Protein AF-A0A1C0VAX2-F1 (afdb_monomer_lite)

Structure (mmCIF, N/CA/C/O backbone):
data_AF-A0A1C0VAX2-F1
#
_entry.id   AF-A0A1C0VAX2-F1
#
loop_
_atom_site.group_PDB
_atom_site.id
_atom_site.type_symbol
_atom_site.label_atom_id
_atom_site.label_alt_id
_atom_site.label_comp_id
_atom_site.label_asym_id
_atom_site.label_entity_id
_atom_site.label_seq_id
_atom_site.pdbx_PDB_ins_code
_atom_site.Cartn_x
_atom_site.Cartn_y
_atom_site.Cartn_z
_atom_site.occupancy
_atom_site.B_iso_or_equiv
_atom_site.auth_seq_id
_atom_site.auth_comp_id
_atom_site.auth_asym_id
_atom_site.auth_atom_id
_atom_site.pdbx_PDB_model_num
ATOM 1 N N . MET A 1 1 ? -3.791 -4.647 10.387 1.00 85.62 1 MET A N 1
ATOM 2 C CA . MET A 1 1 ? -4.860 -4.101 9.515 1.00 85.62 1 MET A CA 1
ATOM 3 C C . MET A 1 1 ? -4.819 -4.792 8.156 1.00 85.62 1 MET A C 1
ATOM 5 O O . MET A 1 1 ? -3.731 -4.941 7.621 1.00 85.62 1 MET A O 1
ATOM 9 N N . GLN A 1 2 ? -5.955 -5.227 7.595 1.00 86.31 2 GLN A N 1
ATOM 10 C CA . GLN A 1 2 ? -6.028 -5.833 6.248 1.00 86.31 2 GLN A CA 1
ATOM 11 C C . GLN A 1 2 ? -7.187 -5.282 5.431 1.00 86.31 2 GLN A C 1
ATOM 13 O O . GLN A 1 2 ? -8.229 -4.951 5.993 1.00 86.31 2 GLN A O 1
ATOM 18 N N . ALA A 1 3 ? -7.038 -5.301 4.108 1.00 87.56 3 ALA A N 1
ATOM 19 C CA . ALA A 1 3 ? -8.151 -5.178 3.179 1.00 87.56 3 ALA A CA 1
ATOM 20 C C . ALA A 1 3 ? -7.881 -5.936 1.865 1.00 87.56 3 ALA A C 1
ATOM 22 O O . ALA A 1 3 ? -6.729 -6.053 1.437 1.00 87.56 3 ALA A O 1
ATOM 23 N N . PRO A 1 4 ? -8.931 -6.444 1.198 1.00 89.12 4 PRO A N 1
ATOM 24 C CA . PRO A 1 4 ? -8.790 -7.066 -0.113 1.00 89.12 4 PRO A CA 1
ATOM 25 C C . PRO A 1 4 ? -8.376 -6.029 -1.170 1.00 89.12 4 PRO A C 1
ATOM 27 O O . PRO A 1 4 ? -8.930 -4.931 -1.237 1.00 89.12 4 PRO A O 1
ATOM 30 N N . CYS A 1 5 ? -7.407 -6.383 -2.012 1.00 88.56 5 CYS A N 1
ATOM 31 C CA . CYS A 1 5 ? -6.886 -5.558 -3.097 1.00 8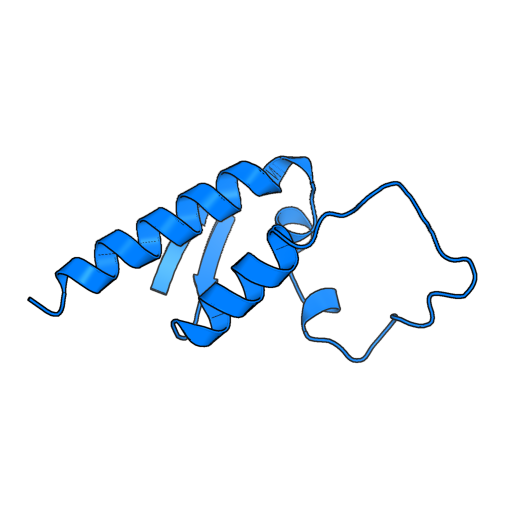8.56 5 CYS A CA 1
ATOM 32 C C . CYS A 1 5 ? -6.373 -6.443 -4.243 1.00 88.56 5 CYS A C 1
ATOM 34 O O . CYS A 1 5 ? -5.586 -7.357 -4.016 1.00 88.56 5 CYS A O 1
ATOM 36 N N . CYS A 1 6 ? -6.779 -6.161 -5.485 1.00 84.06 6 CYS A N 1
ATOM 37 C CA . CYS A 1 6 ? -6.246 -6.821 -6.691 1.00 84.06 6 CYS A CA 1
ATOM 38 C C . CYS A 1 6 ? -6.315 -8.365 -6.678 1.00 84.06 6 CYS A C 1
ATOM 40 O O . CYS A 1 6 ? -5.401 -9.034 -7.156 1.00 84.06 6 CYS A O 1
ATOM 42 N N . GLY A 1 7 ? -7.380 -8.941 -6.105 1.00 87.00 7 GLY A N 1
ATOM 43 C CA . GLY A 1 7 ? -7.533 -10.399 -5.972 1.00 87.00 7 GLY A CA 1
ATOM 44 C C . GLY A 1 7 ? -6.614 -11.037 -4.920 1.00 87.00 7 GLY A C 1
ATOM 45 O O . GLY A 1 7 ? -6.453 -12.255 -4.895 1.00 87.00 7 GLY A O 1
ATOM 46 N N . GLN A 1 8 ? -5.991 -10.220 -4.073 1.00 89.06 8 GLN A N 1
ATOM 47 C CA . GLN A 1 8 ? -5.134 -10.600 -2.952 1.00 89.06 8 GLN A CA 1
ATOM 48 C C . GLN A 1 8 ? -5.568 -9.827 -1.695 1.00 89.06 8 GLN A C 1
ATOM 50 O O . GLN A 1 8 ? -6.467 -8.987 -1.750 1.00 89.06 8 GLN A O 1
ATOM 55 N N . THR A 1 9 ? -4.929 -10.087 -0.555 1.00 88.69 9 THR A N 1
ATOM 56 C CA . THR A 1 9 ? -5.150 -9.321 0.680 1.00 88.69 9 THR A CA 1
ATOM 57 C C . THR A 1 9 ? -3.934 -8.450 0.956 1.00 88.69 9 THR A C 1
ATOM 59 O O . THR A 1 9 ? -2.827 -8.959 1.126 1.00 88.69 9 THR A O 1
ATOM 62 N N . LEU A 1 10 ? -4.138 -7.134 1.016 1.00 87.88 10 LEU A N 1
ATOM 63 C CA . LEU A 1 10 ? -3.140 -6.207 1.528 1.00 87.88 10 LEU A CA 1
ATOM 64 C C . LEU A 1 10 ? -3.196 -6.246 3.054 1.00 87.88 10 LEU A C 1
ATOM 66 O O . LEU A 1 10 ? -4.255 -5.991 3.626 1.00 87.88 10 LEU A O 1
ATOM 70 N N . TRP A 1 11 ? -2.074 -6.535 3.708 1.00 84.69 11 TRP A N 1
ATOM 71 C CA . TRP A 1 11 ? -1.971 -6.511 5.164 1.00 84.69 11 TRP A CA 1
ATOM 72 C C . TRP A 1 11 ? -0.823 -5.613 5.613 1.00 84.69 11 TRP A C 1
ATOM 74 O O . TRP A 1 11 ? 0.234 -5.566 4.986 1.00 84.69 11 TRP A O 1
ATOM 84 N N . ALA A 1 12 ? -1.051 -4.903 6.711 1.00 84.12 12 ALA A N 1
ATOM 85 C CA . ALA A 1 12 ? -0.067 -4.083 7.389 1.00 84.12 12 ALA A CA 1
ATOM 86 C C . ALA A 1 12 ? -0.135 -4.331 8.897 1.00 84.12 12 ALA A C 1
ATOM 88 O O . ALA A 1 12 ? -1.225 -4.403 9.471 1.00 84.12 12 ALA A O 1
ATOM 89 N N . TYR A 1 13 ? 1.028 -4.451 9.535 1.00 83.31 13 TYR A N 1
ATOM 90 C CA . TYR A 1 13 ? 1.123 -4.680 10.978 1.00 83.31 13 TYR A CA 1
ATOM 91 C C . TYR A 1 13 ? 0.675 -3.451 11.781 1.00 83.31 13 TYR A C 1
ATOM 93 O O . TYR A 1 13 ? -0.115 -3.577 12.712 1.00 83.31 13 TYR A O 1
ATOM 101 N N . ASN A 1 14 ? 1.131 -2.267 11.378 1.00 86.19 14 ASN A N 1
ATOM 102 C CA . ASN A 1 14 ? 0.844 -0.972 11.992 1.00 86.19 14 ASN A CA 1
ATOM 103 C C . ASN A 1 14 ? 0.695 0.115 10.907 1.00 86.19 14 ASN A C 1
ATOM 105 O O . ASN A 1 14 ? 0.888 -0.156 9.716 1.00 86.19 14 ASN A O 1
ATOM 109 N N . PHE A 1 15 ? 0.349 1.338 11.319 1.00 85.56 15 PHE A N 1
ATOM 110 C CA . PHE A 1 15 ? 0.254 2.484 10.408 1.00 85.56 15 PHE A CA 1
ATOM 111 C C . PHE A 1 15 ? 1.597 2.817 9.749 1.00 85.56 15 PHE A C 1
ATOM 113 O O . PHE A 1 15 ? 1.619 3.055 8.552 1.00 85.56 15 PHE A O 1
ATOM 120 N N . GLU A 1 16 ? 2.718 2.700 10.466 1.00 85.25 16 GLU A N 1
ATOM 121 C CA . GLU A 1 16 ? 4.054 2.927 9.889 1.00 85.25 16 GLU A CA 1
ATOM 12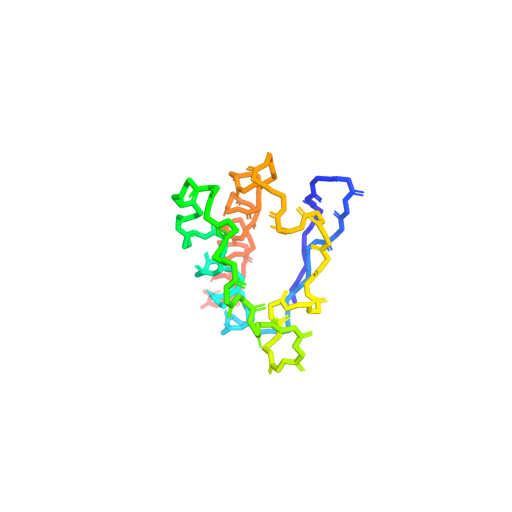2 C C . GLU A 1 16 ? 4.357 1.976 8.720 1.00 85.25 16 GLU A C 1
ATOM 124 O O . GLU A 1 16 ? 4.881 2.382 7.686 1.00 85.25 16 GLU A O 1
ATOM 129 N N . ASN A 1 17 ? 3.987 0.699 8.843 1.00 85.00 17 ASN A N 1
ATOM 130 C CA . ASN A 1 17 ? 4.128 -0.274 7.765 1.00 85.00 17 ASN A CA 1
ATOM 131 C C . ASN A 1 17 ? 3.176 0.036 6.601 1.00 85.00 17 ASN A C 1
ATOM 133 O O . ASN A 1 17 ? 3.491 -0.269 5.453 1.00 85.00 17 ASN A O 1
ATOM 137 N N . LEU A 1 18 ? 2.014 0.630 6.879 1.00 87.00 18 LEU A N 1
ATOM 138 C CA . LEU A 1 18 ? 1.087 1.082 5.847 1.00 87.00 18 LEU A CA 1
ATOM 139 C C . LEU A 1 18 ? 1.654 2.293 5.087 1.00 87.00 18 LEU A C 1
ATOM 141 O O . LEU A 1 18 ? 1.646 2.272 3.859 1.00 87.00 18 LEU A O 1
ATOM 145 N N . ASP A 1 19 ? 2.226 3.269 5.796 1.00 86.31 19 ASP A N 1
ATOM 146 C CA . ASP A 1 19 ? 2.919 4.426 5.217 1.00 86.31 19 ASP A CA 1
ATOM 147 C C . ASP A 1 19 ? 4.153 3.994 4.413 1.00 86.31 19 ASP A C 1
ATOM 149 O O . ASP A 1 19 ? 4.420 4.541 3.348 1.00 86.31 19 ASP A O 1
ATOM 153 N N . PHE A 1 20 ? 4.881 2.962 4.854 1.00 84.25 20 PHE A N 1
ATOM 154 C CA . PHE A 1 20 ? 5.995 2.392 4.089 1.00 84.25 20 PHE A CA 1
ATOM 155 C C . PHE A 1 20 ? 5.535 1.815 2.744 1.00 84.25 20 PHE A C 1
ATOM 157 O O . PHE A 1 20 ? 6.160 2.063 1.710 1.00 84.25 20 PHE A O 1
ATOM 164 N N . ILE A 1 21 ? 4.434 1.055 2.737 1.00 84.50 21 ILE A N 1
ATOM 165 C CA . ILE A 1 21 ? 3.859 0.511 1.500 1.00 84.50 21 ILE A CA 1
ATOM 166 C C . ILE A 1 21 ? 3.318 1.651 0.631 1.00 84.50 21 ILE A C 1
ATOM 168 O O . ILE A 1 21 ? 3.527 1.640 -0.580 1.00 84.50 21 ILE A O 1
ATOM 172 N N . GLU A 1 22 ? 2.665 2.650 1.225 1.00 86.94 22 GLU A N 1
ATOM 173 C CA . GLU A 1 22 ? 2.176 3.836 0.519 1.00 86.94 22 GLU A CA 1
ATOM 174 C C . GLU A 1 22 ? 3.325 4.607 -0.130 1.00 86.94 22 GLU A C 1
ATOM 176 O O . GLU A 1 22 ? 3.257 4.914 -1.317 1.00 86.94 22 GLU A O 1
ATOM 181 N N . ALA A 1 23 ? 4.410 4.859 0.599 1.00 83.88 23 ALA A N 1
ATOM 182 C CA . ALA A 1 23 ? 5.610 5.521 0.103 1.00 83.88 23 ALA A CA 1
ATOM 183 C C . ALA A 1 23 ? 6.277 4.709 -1.011 1.00 83.88 23 ALA A C 1
ATOM 185 O O . ALA A 1 23 ? 6.666 5.276 -2.024 1.00 83.88 23 ALA A O 1
ATOM 186 N N . PHE A 1 24 ? 6.345 3.381 -0.884 1.00 80.75 24 PHE A N 1
ATOM 187 C CA . PHE A 1 24 ? 6.883 2.511 -1.932 1.00 80.75 24 PHE A CA 1
ATOM 188 C C . PHE A 1 24 ? 6.042 2.548 -3.210 1.00 80.75 24 PHE A C 1
ATOM 190 O O . PHE A 1 24 ? 6.562 2.713 -4.309 1.00 80.75 24 PHE A O 1
ATOM 197 N N . VAL A 1 25 ? 4.726 2.400 -3.070 1.00 82.38 25 VAL A N 1
ATOM 198 C CA . VAL A 1 25 ? 3.792 2.355 -4.197 1.00 82.38 25 VAL A CA 1
ATOM 199 C C . VAL A 1 25 ? 3.626 3.746 -4.815 1.00 82.38 25 VAL A C 1
ATOM 201 O O . VAL A 1 25 ? 3.448 3.866 -6.025 1.00 82.38 25 VAL A O 1
ATOM 204 N N . SER A 1 26 ? 3.702 4.817 -4.024 1.00 79.75 26 SER A N 1
ATOM 205 C CA . SER A 1 26 ? 3.622 6.207 -4.486 1.00 79.75 26 SER A CA 1
ATOM 206 C C . SER A 1 26 ? 4.952 6.744 -5.013 1.00 79.75 26 SER A C 1
ATOM 208 O O . SER A 1 26 ? 4.909 7.621 -5.880 1.00 79.75 26 SER A O 1
ATOM 210 N N . ALA A 1 27 ? 6.100 6.194 -4.601 1.00 77.69 27 ALA A N 1
ATOM 211 C CA . ALA A 1 27 ? 7.390 6.451 -5.224 1.00 77.69 27 ALA A CA 1
ATOM 212 C C . ALA A 1 27 ? 7.264 6.090 -6.703 1.00 77.69 27 ALA A C 1
ATOM 214 O O . ALA A 1 27 ? 7.101 4.943 -7.113 1.00 77.69 27 ALA A O 1
ATOM 215 N N . ARG A 1 28 ? 7.194 7.136 -7.519 1.00 57.47 28 ARG A N 1
ATOM 216 C CA . ARG A 1 28 ? 6.954 7.056 -8.949 1.00 57.47 28 ARG A CA 1
ATOM 217 C C . ARG A 1 28 ? 8.084 6.205 -9.536 1.00 57.47 28 ARG A C 1
ATOM 219 O O . ARG A 1 28 ? 9.196 6.704 -9.650 1.00 57.47 28 ARG A O 1
ATOM 226 N N . LEU A 1 29 ? 7.790 4.962 -9.933 1.00 58.44 29 LEU A N 1
ATOM 227 C CA . LEU A 1 29 ? 8.548 4.216 -10.945 1.00 58.44 29 LEU A CA 1
ATOM 228 C C . LEU A 1 29 ? 8.507 5.057 -12.235 1.00 58.44 29 LEU A C 1
ATOM 230 O O . LEU A 1 29 ? 7.723 4.797 -13.147 1.00 58.44 29 LEU A O 1
ATOM 234 N N . ARG A 1 30 ? 9.248 6.171 -12.271 1.00 45.38 30 ARG A N 1
ATOM 235 C CA . ARG A 1 30 ? 9.564 6.870 -13.509 1.00 45.38 30 ARG A CA 1
ATOM 236 C C . ARG A 1 30 ? 10.415 5.884 -14.283 1.00 45.38 30 ARG A C 1
ATOM 238 O O . ARG A 1 30 ? 11.494 5.543 -13.828 1.00 45.38 30 ARG A O 1
ATOM 245 N N . GLU A 1 31 ? 9.827 5.413 -15.377 1.00 42.53 31 GLU A N 1
ATOM 246 C CA . GLU A 1 31 ? 10.503 4.887 -16.557 1.00 42.53 31 GLU A CA 1
ATOM 247 C C . GLU A 1 31 ? 11.599 3.877 -16.258 1.00 42.53 31 GLU A C 1
ATOM 249 O O . GLU A 1 31 ? 12.716 4.275 -15.991 1.00 42.53 31 GLU A O 1
ATOM 254 N N . SER A 1 32 ? 11.292 2.582 -16.380 1.00 45.00 32 SER A N 1
ATOM 255 C CA . SER A 1 32 ? 12.155 1.606 -17.065 1.00 45.00 32 SER A CA 1
ATOM 256 C C . SER A 1 32 ? 13.677 1.871 -17.060 1.00 45.00 32 SER A C 1
ATOM 258 O O . SER A 1 32 ? 14.327 1.739 -18.092 1.00 45.00 32 SER A O 1
ATOM 260 N N . GLN A 1 33 ? 14.278 2.191 -15.922 1.00 42.19 33 GLN A N 1
ATOM 261 C CA . GLN A 1 33 ? 15.709 2.099 -15.733 1.00 42.19 33 GLN A CA 1
ATOM 262 C C . GLN A 1 33 ? 15.879 0.805 -14.969 1.00 42.19 33 GLN A C 1
ATOM 264 O O . GLN A 1 33 ? 15.864 0.743 -13.746 1.00 42.19 33 GLN A O 1
ATOM 269 N N . ARG A 1 34 ? 15.987 -0.271 -15.753 1.00 46.66 34 ARG A N 1
ATOM 270 C CA . ARG A 1 34 ? 16.996 -1.265 -15.427 1.00 46.66 34 ARG A CA 1
ATOM 271 C C . ARG A 1 34 ? 18.296 -0.476 -15.375 1.00 46.66 34 ARG A C 1
ATOM 273 O O . ARG A 1 34 ? 18.883 -0.207 -16.417 1.00 46.66 34 ARG A O 1
ATOM 280 N N . ASP A 1 35 ? 18.652 0.007 -14.195 1.00 42.19 35 ASP A N 1
ATOM 281 C CA . ASP A 1 35 ? 20.008 0.458 -13.985 1.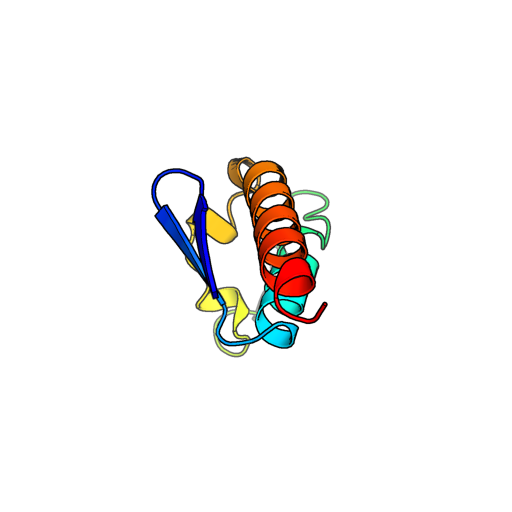00 42.19 35 ASP A CA 1
ATOM 282 C C . ASP A 1 35 ? 20.851 -0.813 -14.118 1.00 42.19 35 ASP A C 1
ATOM 284 O O . ASP A 1 35 ? 20.627 -1.806 -13.425 1.00 42.19 35 ASP A O 1
ATOM 288 N N . GLU A 1 36 ? 21.748 -0.860 -15.095 1.00 49.44 36 GLU A N 1
ATOM 289 C CA . GLU A 1 36 ? 22.601 -2.032 -15.328 1.00 49.44 36 GLU A CA 1
ATOM 290 C C . GLU A 1 36 ? 23.537 -2.300 -14.128 1.00 49.44 36 GLU A C 1
ATOM 292 O O . GLU A 1 36 ? 24.184 -3.343 -14.064 1.00 49.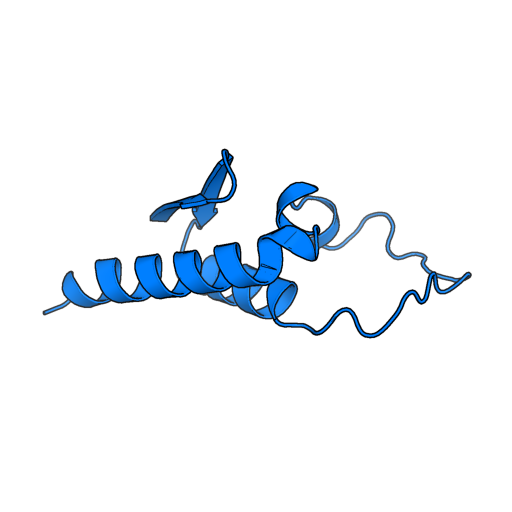44 36 GLU A O 1
ATOM 297 N N . ASN A 1 37 ? 23.534 -1.402 -13.132 1.00 42.94 37 ASN A N 1
ATOM 298 C CA . ASN A 1 37 ? 24.223 -1.513 -11.852 1.00 42.94 37 ASN A CA 1
ATOM 299 C C . ASN A 1 37 ? 23.302 -1.812 -10.657 1.00 42.94 37 ASN A C 1
ATOM 301 O O . ASN A 1 37 ? 23.725 -1.599 -9.519 1.00 42.94 37 ASN A O 1
ATOM 305 N N . ASP A 1 38 ? 22.069 -2.288 -10.869 1.00 44.88 38 ASP A N 1
ATOM 306 C CA . ASP A 1 38 ? 21.097 -2.505 -9.791 1.00 44.88 38 ASP A CA 1
ATOM 307 C C . ASP A 1 38 ? 21.464 -3.727 -8.918 1.00 44.88 38 ASP A C 1
ATOM 309 O O . ASP A 1 38 ? 20.849 -4.795 -8.918 1.00 44.88 38 ASP A O 1
ATOM 313 N N . LEU A 1 39 ? 22.500 -3.538 -8.100 1.00 40.66 39 LEU A N 1
ATOM 314 C CA . LEU A 1 39 ? 22.914 -4.346 -6.957 1.00 40.66 39 LEU A CA 1
ATOM 315 C C . LEU A 1 39 ? 21.869 -4.292 -5.819 1.00 40.66 39 LEU A C 1
ATOM 317 O O . LEU A 1 39 ? 22.179 -4.571 -4.661 1.00 40.66 39 LEU A O 1
ATOM 321 N N . TRP A 1 40 ? 20.604 -3.979 -6.115 1.00 46.72 40 TRP A N 1
ATOM 322 C CA . TRP A 1 40 ? 19.484 -3.924 -5.172 1.00 46.72 40 TRP A CA 1
ATOM 323 C C . TRP A 1 40 ? 18.900 -5.313 -4.872 1.00 46.72 40 TRP A C 1
ATOM 325 O O . TRP A 1 40 ? 17.713 -5.500 -4.617 1.00 46.72 40 TRP A O 1
ATOM 335 N N . SER A 1 41 ? 19.735 -6.347 -4.928 1.00 45.16 41 SER A N 1
ATOM 336 C CA . SER A 1 41 ? 19.240 -7.716 -5.020 1.00 45.16 41 SER A CA 1
ATOM 337 C C . SER A 1 41 ? 18.885 -8.360 -3.672 1.00 45.16 41 SER A C 1
ATOM 339 O O . SER A 1 41 ? 18.263 -9.411 -3.683 1.00 45.16 41 SER A O 1
ATOM 341 N N . ASN A 1 42 ? 19.213 -7.803 -2.489 1.00 43.34 42 ASN A N 1
ATOM 342 C CA . ASN A 1 42 ? 19.029 -8.606 -1.256 1.00 43.34 42 ASN A CA 1
ATOM 343 C C . ASN A 1 42 ? 18.847 -7.916 0.114 1.00 43.34 42 ASN A C 1
ATOM 345 O O . ASN A 1 42 ? 18.861 -8.624 1.122 1.00 43.34 42 ASN A O 1
ATOM 349 N N . ARG A 1 43 ? 18.679 -6.588 0.234 1.00 44.66 43 ARG A N 1
ATOM 350 C CA . ARG A 1 43 ? 18.729 -5.948 1.578 1.00 44.66 43 ARG A CA 1
ATOM 351 C C . ARG A 1 43 ? 17.540 -5.115 2.033 1.00 44.66 43 ARG A C 1
ATOM 353 O O . ARG A 1 43 ? 17.466 -4.815 3.219 1.00 44.66 43 ARG A O 1
ATOM 360 N N . SER A 1 44 ? 16.591 -4.783 1.172 1.00 55.56 44 SER A N 1
ATOM 361 C CA . SER A 1 44 ? 15.469 -3.931 1.565 1.00 55.56 44 SER A CA 1
ATOM 362 C C . SER A 1 44 ? 14.161 -4.719 1.567 1.00 55.56 44 SER A C 1
ATOM 364 O O . SER A 1 44 ? 13.944 -5.593 0.731 1.00 55.56 44 SER A O 1
ATOM 366 N N . LEU A 1 45 ? 13.270 -4.419 2.519 1.00 59.53 45 LEU A N 1
ATOM 367 C CA . LEU A 1 45 ? 11.927 -5.015 2.624 1.00 59.53 45 LEU A CA 1
ATOM 368 C C . LEU A 1 45 ? 11.153 -4.976 1.292 1.00 59.53 45 LEU A C 1
ATOM 370 O O . LEU A 1 45 ? 10.285 -5.813 1.064 1.00 59.53 45 LEU A O 1
ATOM 374 N N . PHE A 1 46 ? 11.534 -4.065 0.393 1.00 61.62 46 PHE A N 1
ATOM 375 C CA . PHE A 1 46 ? 11.026 -3.927 -0.965 1.00 61.62 46 PHE A CA 1
ATOM 376 C C . PHE A 1 46 ? 11.155 -5.200 -1.817 1.00 61.62 46 PHE A C 1
ATOM 378 O O . PHE A 1 46 ? 10.194 -5.554 -2.494 1.00 61.62 46 PHE A O 1
ATOM 385 N N . SER A 1 47 ? 12.274 -5.938 -1.760 1.00 63.81 47 SER A N 1
ATOM 386 C CA . SER A 1 47 ? 12.435 -7.172 -2.557 1.00 63.81 47 SER A CA 1
ATOM 387 C C . SER A 1 47 ? 11.568 -8.327 -2.047 1.00 63.81 47 SER A C 1
ATOM 389 O O . SER A 1 47 ? 11.247 -9.249 -2.796 1.00 63.81 47 SER A O 1
ATOM 391 N N . ARG A 1 48 ? 11.154 -8.259 -0.776 1.00 71.62 48 ARG A N 1
ATOM 392 C CA . ARG A 1 48 ? 10.253 -9.227 -0.135 1.00 71.62 48 ARG A CA 1
ATOM 393 C C . ARG A 1 48 ? 8.780 -8.895 -0.353 1.00 71.62 48 ARG A C 1
ATOM 395 O O . ARG A 1 48 ? 7.927 -9.705 0.007 1.00 71.62 48 ARG A O 1
ATOM 402 N N . LEU A 1 49 ? 8.463 -7.731 -0.927 1.00 75.62 49 LEU A N 1
ATOM 403 C CA . LEU A 1 49 ? 7.081 -7.391 -1.231 1.00 75.62 49 LEU A CA 1
ATOM 404 C C . LEU A 1 49 ? 6.550 -8.303 -2.342 1.00 75.62 49 LEU A C 1
ATOM 406 O O . LEU A 1 49 ? 7.253 -8.564 -3.323 1.00 75.62 49 LEU A O 1
ATOM 410 N N . PRO A 1 50 ? 5.292 -8.757 -2.244 1.00 81.38 50 PRO A N 1
ATOM 411 C CA . PRO A 1 50 ? 4.659 -9.520 -3.303 1.00 81.38 50 PRO A CA 1
ATOM 412 C C . PRO A 1 50 ? 4.752 -8.814 -4.659 1.00 81.38 50 PRO A C 1
ATOM 414 O O . PRO A 1 50 ? 4.531 -7.606 -4.764 1.00 81.38 50 PRO A O 1
ATOM 417 N N . LYS A 1 51 ? 4.990 -9.583 -5.728 1.00 80.06 51 LYS A N 1
ATOM 418 C CA . LYS A 1 51 ? 5.071 -9.059 -7.106 1.00 80.06 51 LYS A CA 1
ATOM 419 C C . LYS A 1 51 ? 3.847 -8.226 -7.505 1.00 80.06 51 LYS A C 1
ATOM 421 O O . LYS A 1 51 ? 3.967 -7.289 -8.286 1.00 80.06 51 LYS A O 1
ATOM 426 N N . TRP A 1 52 ? 2.671 -8.546 -6.963 1.00 82.56 52 TRP A N 1
ATOM 427 C CA . TRP A 1 52 ? 1.444 -7.802 -7.239 1.00 82.56 52 TRP A CA 1
ATOM 428 C C . TRP A 1 52 ? 1.436 -6.396 -6.618 1.00 82.56 52 TRP A C 1
ATOM 430 O O . TRP A 1 52 ? 0.777 -5.528 -7.179 1.00 82.56 52 TRP A O 1
ATOM 440 N N . ILE A 1 53 ? 2.185 -6.146 -5.535 1.00 81.31 53 ILE A N 1
ATOM 441 C CA . ILE A 1 53 ? 2.370 -4.804 -4.952 1.00 81.31 53 ILE A CA 1
ATOM 442 C C . ILE A 1 53 ? 3.343 -3.976 -5.793 1.00 81.31 53 ILE A C 1
ATOM 444 O O . ILE A 1 53 ? 3.134 -2.787 -6.000 1.00 81.31 53 ILE A O 1
ATOM 448 N N . GLN A 1 54 ? 4.376 -4.626 -6.332 1.00 77.25 54 GLN A N 1
ATOM 449 C CA . GLN A 1 54 ? 5.360 -4.001 -7.222 1.00 77.25 54 GLN A CA 1
ATOM 450 C C . GLN A 1 54 ? 4.798 -3.716 -8.629 1.00 77.25 54 GLN A C 1
ATOM 452 O O . GLN A 1 54 ? 5.399 -2.993 -9.420 1.00 77.25 54 GLN A O 1
ATOM 457 N N . SER A 1 55 ? 3.640 -4.291 -8.967 1.00 80.75 55 SER A N 1
ATOM 458 C CA . SER A 1 55 ? 3.002 -4.110 -10.268 1.00 80.75 55 SER A CA 1
ATOM 459 C C . SER A 1 55 ? 2.408 -2.710 -10.404 1.00 80.75 55 SER A C 1
ATOM 461 O O . SER A 1 55 ? 1.456 -2.353 -9.708 1.00 80.75 55 SER A O 1
ATOM 463 N N . ALA A 1 56 ? 2.884 -1.953 -11.395 1.00 78.88 56 ALA A N 1
ATOM 464 C CA . ALA A 1 56 ? 2.354 -0.628 -11.720 1.00 78.88 56 ALA A CA 1
ATOM 465 C C . ALA A 1 56 ? 0.837 -0.631 -11.996 1.00 78.88 56 ALA A C 1
ATOM 467 O O . ALA A 1 56 ? 0.159 0.348 -11.694 1.00 78.88 56 ALA A O 1
ATOM 468 N N . LYS A 1 57 ? 0.282 -1.746 -12.501 1.00 82.75 57 LYS A N 1
ATOM 469 C CA . LYS A 1 57 ? -1.162 -1.897 -12.767 1.00 82.75 57 LYS A CA 1
ATOM 470 C C . LYS A 1 57 ? -2.015 -1.843 -11.498 1.00 82.75 57 LYS A C 1
ATOM 472 O O . LYS A 1 57 ? -3.167 -1.434 -11.552 1.00 82.75 57 LYS A O 1
ATOM 477 N N . ASN A 1 58 ? -1.446 -2.248 -10.366 1.00 86.06 58 ASN A N 1
ATOM 478 C CA . ASN A 1 58 ? -2.150 -2.328 -9.091 1.00 86.06 58 ASN A CA 1
ATOM 479 C C . ASN A 1 58 ? -1.934 -1.081 -8.225 1.00 86.06 58 ASN A C 1
ATOM 481 O O . ASN A 1 58 ? -2.593 -0.939 -7.201 1.00 86.06 58 ASN A O 1
ATOM 485 N N . ARG A 1 59 ? -1.046 -0.162 -8.634 1.00 85.12 59 ARG A N 1
ATOM 486 C CA . ARG A 1 59 ? -0.632 1.018 -7.861 1.00 85.12 59 ARG A CA 1
ATOM 487 C C . ARG A 1 59 ? -1.814 1.840 -7.357 1.00 85.12 59 ARG A C 1
ATOM 489 O O . ARG A 1 59 ? -1.946 2.068 -6.160 1.00 85.12 59 ARG A O 1
ATOM 496 N N . GLU A 1 60 ? -2.693 2.255 -8.262 1.00 86.69 60 GLU A N 1
ATOM 497 C CA . GLU A 1 60 ? -3.855 3.073 -7.900 1.00 86.69 60 GLU A CA 1
ATOM 498 C C . GLU A 1 60 ? -4.827 2.323 -6.989 1.00 86.69 60 GLU A C 1
ATOM 500 O O . GLU A 1 60 ? -5.357 2.895 -6.036 1.00 86.69 60 GLU A O 1
ATOM 505 N N . ALA A 1 61 ? -5.050 1.035 -7.259 1.00 89.88 61 ALA A N 1
ATOM 506 C CA . ALA A 1 61 ? -5.919 0.201 -6.441 1.00 89.88 61 ALA A CA 1
ATOM 507 C C . ALA A 1 61 ? -5.352 0.023 -5.024 1.00 89.88 61 ALA A C 1
ATOM 509 O O . ALA A 1 61 ? -6.101 0.110 -4.053 1.00 89.88 61 ALA A O 1
ATOM 510 N N . ILE A 1 62 ? -4.038 -0.164 -4.893 1.00 89.06 62 ILE A N 1
ATOM 511 C CA . ILE A 1 62 ? -3.356 -0.290 -3.603 1.00 89.06 62 ILE A CA 1
ATOM 512 C C . ILE A 1 62 ? -3.444 1.018 -2.820 1.00 89.06 62 ILE A C 1
ATOM 514 O O . ILE A 1 62 ? -3.864 0.985 -1.669 1.00 89.06 62 ILE A O 1
ATOM 518 N N . LEU A 1 63 ? -3.148 2.166 -3.439 1.00 89.44 63 LEU A N 1
ATOM 519 C CA . LEU A 1 63 ? -3.258 3.476 -2.780 1.00 89.44 63 LEU A CA 1
ATOM 520 C C . LEU A 1 63 ? -4.690 3.759 -2.297 1.00 89.44 63 LEU A C 1
ATOM 522 O O . LEU A 1 63 ? -4.890 4.209 -1.170 1.00 89.44 63 LEU A O 1
ATOM 526 N N . LYS A 1 64 ? -5.706 3.426 -3.106 1.00 90.81 64 LYS A N 1
ATOM 527 C CA . LYS A 1 64 ? -7.117 3.535 -2.696 1.00 90.81 64 LYS A CA 1
ATOM 528 C C . LYS A 1 64 ? -7.435 2.652 -1.492 1.00 90.81 64 LYS A C 1
ATOM 530 O O . LYS A 1 64 ? -8.125 3.091 -0.574 1.00 90.81 64 LYS A O 1
ATOM 535 N N . VAL A 1 65 ? -6.946 1.413 -1.490 1.00 91.69 65 VAL A N 1
ATOM 536 C CA . VAL A 1 65 ? -7.172 0.475 -0.384 1.00 91.69 65 VAL A CA 1
ATOM 537 C C . VAL A 1 65 ? -6.443 0.919 0.884 1.00 91.69 65 VAL A C 1
ATOM 539 O O . VAL A 1 65 ? -7.036 0.854 1.955 1.00 91.69 65 VAL A O 1
ATOM 542 N N . ILE A 1 66 ? -5.213 1.426 0.777 1.00 90.06 66 ILE A N 1
ATOM 543 C CA . ILE A 1 66 ? -4.464 1.996 1.905 1.00 90.06 66 ILE A CA 1
ATOM 544 C C . ILE A 1 66 ? -5.249 3.141 2.544 1.00 90.06 66 ILE A C 1
ATOM 546 O O . ILE A 1 66 ? -5.497 3.116 3.748 1.00 90.06 66 ILE A O 1
ATOM 550 N N . ASN A 1 67 ? -5.722 4.091 1.736 1.00 90.00 67 ASN A N 1
ATOM 551 C CA . ASN A 1 67 ? -6.522 5.206 2.232 1.00 90.00 67 ASN A CA 1
ATOM 552 C C . ASN A 1 67 ? -7.823 4.716 2.902 1.00 90.00 67 ASN A C 1
ATOM 554 O O . ASN A 1 67 ? -8.178 5.156 3.992 1.00 90.00 67 ASN A O 1
ATOM 558 N N . LYS A 1 68 ? -8.489 3.710 2.320 1.00 89.38 68 LYS A N 1
ATOM 559 C CA . LYS A 1 68 ? -9.673 3.085 2.931 1.00 89.38 68 LYS A CA 1
ATOM 560 C C . LYS A 1 68 ? -9.363 2.432 4.282 1.00 89.38 68 LYS A C 1
ATOM 562 O O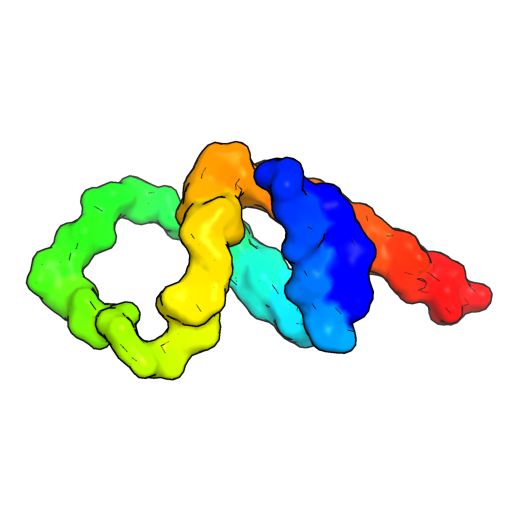 . LYS A 1 68 ? -10.162 2.558 5.209 1.00 89.38 68 LYS A O 1
ATOM 567 N N . ILE A 1 69 ? -8.229 1.735 4.404 1.00 87.94 69 ILE A N 1
ATOM 568 C CA . ILE A 1 69 ? -7.772 1.160 5.676 1.00 87.94 69 ILE A CA 1
ATOM 569 C C . ILE A 1 69 ? -7.570 2.283 6.699 1.00 87.94 69 ILE A C 1
ATOM 571 O O . ILE A 1 69 ? -8.068 2.147 7.813 1.00 87.94 69 ILE A O 1
ATOM 575 N N . ARG A 1 70 ? -6.908 3.389 6.331 1.00 87.12 70 ARG A N 1
ATOM 576 C CA . ARG A 1 70 ? -6.687 4.539 7.229 1.00 87.12 70 ARG A CA 1
ATOM 577 C C . ARG A 1 70 ? -8.004 5.110 7.740 1.00 87.12 70 ARG A C 1
ATOM 579 O O . ARG A 1 70 ? -8.223 5.093 8.941 1.00 87.12 70 ARG A O 1
ATOM 586 N N . GLN A 1 71 ? -8.924 5.453 6.842 1.00 86.31 71 GLN A N 1
ATOM 587 C CA . GLN A 1 71 ? -10.239 5.995 7.209 1.00 86.31 71 GLN A CA 1
ATOM 588 C C . GLN A 1 71 ? -11.049 5.037 8.096 1.00 86.31 71 GLN A C 1
ATOM 590 O O . GLN A 1 71 ? -11.690 5.45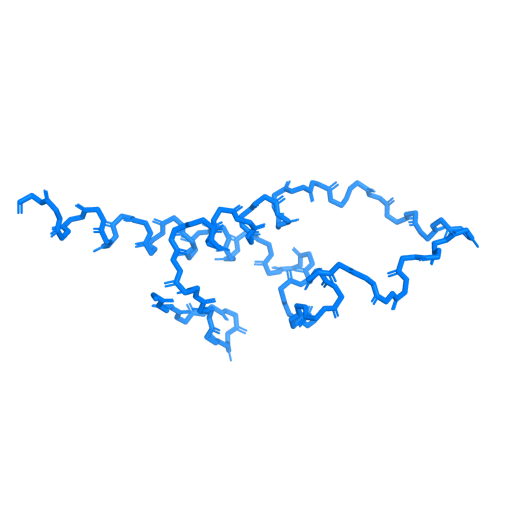9 9.054 1.00 86.31 71 GLN A O 1
ATOM 595 N N . SER A 1 72 ? -10.993 3.731 7.811 1.00 82.00 72 SER A N 1
ATOM 596 C CA . SER A 1 72 ? -11.713 2.725 8.607 1.00 82.00 72 SER A CA 1
ATOM 597 C C . SER A 1 72 ? -11.121 2.540 10.009 1.00 82.00 72 SER A C 1
ATOM 599 O O . SER A 1 72 ? -11.835 2.104 10.905 1.00 82.00 72 SER A O 1
ATOM 601 N N . ASN A 1 73 ? -9.828 2.826 10.203 1.00 75.00 73 ASN A N 1
ATOM 602 C CA . ASN A 1 73 ? -9.158 2.699 11.502 1.00 75.00 73 ASN A CA 1
ATOM 603 C C . ASN A 1 73 ? -9.069 4.035 12.261 1.00 75.00 73 ASN A C 1
ATOM 605 O O . ASN A 1 73 ? -8.996 4.015 13.482 1.00 75.00 73 ASN A O 1
ATOM 609 N N . GLU A 1 74 ? -9.123 5.184 11.584 1.00 63.56 74 GLU A N 1
ATOM 610 C CA . GLU A 1 74 ? -9.255 6.505 12.221 1.00 63.56 74 GLU A CA 1
ATOM 611 C C . GLU A 1 74 ? -10.626 6.670 12.892 1.00 63.56 74 GLU A C 1
ATOM 613 O O . GLU A 1 74 ? -10.713 7.244 13.973 1.00 63.56 74 GLU A O 1
ATOM 618 N N . GLY A 1 75 ? -11.679 6.060 12.334 1.00 54.66 75 GLY A N 1
ATOM 619 C CA . GLY A 1 75 ? -12.997 5.990 12.977 1.00 54.66 75 GLY A CA 1
ATOM 620 C C . GLY A 1 75 ? -13.060 5.129 14.249 1.00 54.66 75 GLY A C 1
ATOM 621 O O . GLY A 1 75 ? -14.096 5.112 14.901 1.00 54.66 75 GLY A O 1
ATOM 622 N N . ALA A 1 76 ? -11.988 4.411 14.612 1.00 50.81 76 ALA A N 1
ATOM 623 C CA . ALA A 1 76 ? -11.910 3.617 15.844 1.00 50.81 76 ALA A CA 1
ATOM 624 C C . ALA A 1 76 ? -11.294 4.385 17.035 1.00 50.81 76 ALA A C 1
ATOM 626 O O . ALA A 1 76 ? -11.195 3.828 18.127 1.00 50.81 76 ALA A O 1
ATOM 627 N N . PHE A 1 77 ? -10.876 5.640 16.827 1.00 44.31 77 PHE A N 1
ATOM 628 C CA . PHE A 1 77 ? -10.303 6.521 17.855 1.00 44.31 77 PHE A CA 1
ATOM 629 C C . PHE A 1 77 ? -11.173 7.760 18.157 1.00 44.31 77 PHE A C 1
ATOM 631 O O . PHE A 1 77 ? -10.672 8.718 18.748 1.00 44.31 77 PHE A O 1
ATOM 638 N N . GLN A 1 78 ? -12.456 7.751 17.772 1.00 39.03 78 GLN A N 1
ATOM 639 C CA . GLN A 1 78 ? -13.452 8.746 18.200 1.00 39.03 78 GLN A CA 1
ATOM 640 C C . GLN A 1 78 ? -14.425 8.160 19.220 1.00 39.03 78 GLN A C 1
ATOM 642 O O . GLN A 1 78 ? -14.827 6.989 19.041 1.00 39.03 78 GLN A O 1
#

Sequence (78 aa):
MQAPCCGQTLWAYNFENLDFIEAFVSARLRESQRDENDLWSNRSLFSRLPKWIQSAKNREAILKVINKIRQSNEGAFQ

Foldseek 3Di:
DWDDFPNRIDDDPDLVRLVVLLCVLVVDPPDDPPPVPPPVQDDDCVNVDDVCSVDNVRSVRSNVVSVVVVVVVVVVVD

pLDDT: mean 73.34, std 17.47, range [39.03, 91.69]

Radius of gyration: 13.92 Å; chains: 1; bounding box: 38×19×35 Å

Secondary structure (DSSP, 8-state):
-EEEETTEEEE-SSHHHHHHHHHHHHS---S----TT---SSSSGGGGS-HHHH-GGGHHHHHHHHHHHHHHHHTT--